Protein AF-A0A255T7M4-F1 (afdb_monomer_lite)

Structure (mmCIF, N/CA/C/O backbone):
data_AF-A0A255T7M4-F1
#
_entry.id   AF-A0A255T7M4-F1
#
loop_
_atom_site.group_PDB
_atom_site.id
_atom_site.type_symbol
_atom_site.label_atom_id
_atom_site.label_alt_id
_atom_site.label_comp_id
_atom_site.label_asym_id
_atom_site.label_entity_id
_atom_site.label_seq_id
_atom_site.pdbx_PDB_ins_code
_atom_site.Cartn_x
_atom_site.Cartn_y
_atom_site.Cartn_z
_atom_site.occupancy
_atom_site.B_iso_or_equiv
_atom_site.auth_seq_id
_atom_site.auth_comp_id
_atom_site.auth_asym_id
_atom_site.auth_atom_id
_atom_site.pdbx_PDB_model_num
ATOM 1 N N . MET A 1 1 ? -16.820 16.181 -3.218 1.00 50.41 1 MET A N 1
ATOM 2 C CA . MET A 1 1 ? -17.343 14.934 -2.614 1.00 50.41 1 MET A CA 1
ATOM 3 C C . MET A 1 1 ? -17.468 13.888 -3.712 1.00 50.41 1 MET A C 1
ATOM 5 O O . MET A 1 1 ? -17.887 14.249 -4.807 1.00 50.41 1 MET A O 1
ATOM 9 N N . ALA A 1 2 ? -17.030 12.648 -3.478 1.00 64.31 2 ALA A N 1
ATOM 10 C CA . ALA A 1 2 ? -17.115 11.577 -4.475 1.00 64.31 2 ALA A CA 1
ATOM 11 C C . ALA A 1 2 ? -18.588 11.270 -4.809 1.00 64.31 2 ALA A C 1
ATOM 13 O O . ALA A 1 2 ? -19.432 11.271 -3.914 1.00 64.31 2 ALA A O 1
ATOM 14 N N . ARG A 1 3 ? -18.911 11.051 -6.093 1.00 60.34 3 ARG A N 1
ATOM 15 C CA . ARG A 1 3 ? -20.282 10.714 -6.512 1.00 60.34 3 ARG A CA 1
ATOM 16 C C . ARG A 1 3 ? -20.623 9.295 -6.029 1.00 60.34 3 ARG A C 1
ATOM 18 O O . ARG A 1 3 ? -19.800 8.403 -6.233 1.00 60.34 3 ARG A O 1
ATOM 25 N N . PRO A 1 4 ? -21.805 9.064 -5.434 1.00 67.44 4 PRO A N 1
ATOM 26 C CA . PRO A 1 4 ? -22.207 7.727 -5.016 1.00 67.44 4 PRO A CA 1
ATOM 27 C C . PRO A 1 4 ? -22.369 6.816 -6.240 1.00 67.44 4 PRO A C 1
ATOM 29 O O . PRO A 1 4 ? -22.981 7.194 -7.242 1.00 67.44 4 PRO A O 1
ATOM 32 N N . ILE A 1 5 ? -21.792 5.619 -6.170 1.00 75.56 5 ILE A N 1
ATOM 33 C CA . ILE A 1 5 ? -21.919 4.588 -7.204 1.00 75.56 5 ILE A CA 1
ATOM 34 C C . ILE A 1 5 ? -23.333 4.002 -7.084 1.00 75.56 5 ILE A C 1
ATOM 36 O O . ILE A 1 5 ? -23.738 3.581 -6.004 1.00 75.56 5 ILE 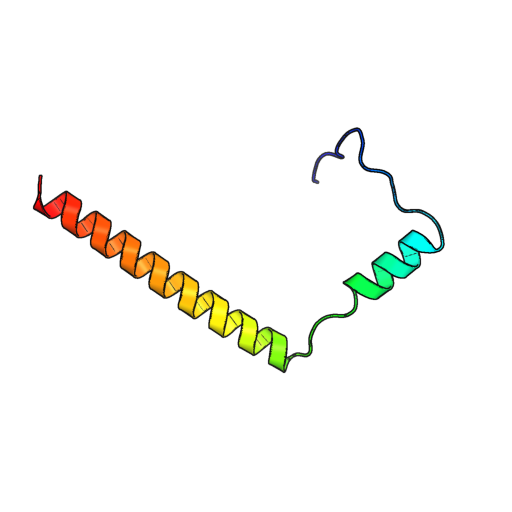A O 1
ATOM 40 N N . ARG A 1 6 ? -24.091 3.991 -8.192 1.00 65.44 6 ARG A N 1
ATOM 41 C CA . ARG A 1 6 ? -25.548 3.723 -8.239 1.00 65.44 6 ARG A CA 1
ATOM 42 C C . ARG A 1 6 ? -26.017 2.425 -7.557 1.00 65.44 6 ARG A C 1
ATOM 44 O O . ARG A 1 6 ? -27.193 2.347 -7.232 1.00 65.44 6 ARG A O 1
ATOM 51 N N . ASN A 1 7 ? -25.127 1.457 -7.329 1.00 66.06 7 ASN A N 1
ATOM 52 C CA . ASN A 1 7 ? -25.456 0.117 -6.834 1.00 66.06 7 ASN A CA 1
ATOM 53 C C . ASN A 1 7 ? -24.599 -0.326 -5.639 1.00 66.06 7 ASN A C 1
ATOM 55 O O . ASN A 1 7 ? -24.499 -1.524 -5.386 1.00 66.06 7 ASN A O 1
ATOM 59 N N . THR A 1 8 ? -23.933 0.586 -4.927 1.00 65.88 8 THR A N 1
ATOM 60 C CA . THR A 1 8 ? -23.188 0.172 -3.732 1.00 65.88 8 THR A CA 1
ATOM 61 C C . THR A 1 8 ? -24.178 -0.057 -2.592 1.00 65.88 8 THR A C 1
ATOM 63 O O . THR A 1 8 ? -24.832 0.905 -2.181 1.00 65.88 8 THR A O 1
ATOM 66 N N . PRO A 1 9 ? -24.329 -1.292 -2.079 1.00 69.00 9 PRO A N 1
ATOM 67 C CA . PRO A 1 9 ? -25.164 -1.527 -0.913 1.00 69.00 9 PRO A CA 1
ATOM 68 C C . PRO A 1 9 ? -24.617 -0.712 0.259 1.00 69.00 9 PRO A C 1
ATOM 70 O O . PRO A 1 9 ? -23.426 -0.768 0.571 1.00 69.00 9 PRO A O 1
ATOM 73 N N . ILE A 1 10 ? -25.487 0.085 0.876 1.00 73.06 10 ILE A N 1
ATOM 74 C CA . ILE A 1 10 ? -25.129 0.839 2.072 1.00 73.06 10 ILE A CA 1
ATOM 75 C C . ILE A 1 10 ? -25.108 -0.165 3.224 1.00 73.06 10 ILE A C 1
ATOM 77 O O . ILE A 1 10 ? -26.139 -0.753 3.547 1.00 73.06 10 ILE A O 1
ATOM 81 N N . LEU A 1 11 ? -23.930 -0.387 3.810 1.00 77.50 11 LEU A N 1
ATOM 82 C CA . LEU A 1 11 ? -23.797 -1.145 5.052 1.00 77.50 11 LEU A CA 1
ATOM 83 C C . LEU A 1 11 ? -24.564 -0.397 6.148 1.00 77.50 11 LEU A C 1
ATOM 85 O O . LEU A 1 11 ? -24.310 0.782 6.384 1.00 77.50 11 LEU A O 1
ATOM 89 N N . MET A 1 12 ? -25.505 -1.081 6.798 1.00 81.00 12 MET A N 1
ATOM 90 C CA . MET A 1 12 ? -26.332 -0.540 7.879 1.00 81.00 12 MET A CA 1
ATOM 91 C C . MET A 1 12 ? -26.317 -1.492 9.079 1.00 81.00 12 MET A C 1
ATOM 93 O O . MET A 1 12 ? -26.107 -2.695 8.922 1.00 81.00 12 MET A O 1
ATOM 97 N N . GLY A 1 13 ? -26.591 -0.963 10.273 1.00 84.38 13 GLY A N 1
ATOM 98 C CA . GLY A 1 13 ? -26.709 -1.760 11.497 1.00 84.38 13 GLY A CA 1
ATOM 99 C C . GLY A 1 13 ? -25.395 -2.430 11.910 1.00 84.38 13 GLY A C 1
ATOM 100 O O . GLY A 1 13 ? -24.314 -1.896 11.672 1.00 84.38 13 GLY A O 1
ATOM 101 N N . SER A 1 14 ? -25.483 -3.620 12.505 1.00 85.06 14 SER A N 1
ATOM 102 C CA . SER A 1 14 ? -24.335 -4.312 13.108 1.00 85.06 14 SER A CA 1
ATOM 103 C C . SER A 1 14 ? -23.181 -4.583 12.141 1.00 85.06 14 SER A C 1
ATOM 105 O O . SER A 1 14 ? -22.025 -4.584 12.554 1.00 85.06 14 SER A O 1
ATOM 107 N N . ASP A 1 15 ? -23.470 -4.808 10.857 1.00 81.25 15 ASP A N 1
ATOM 108 C CA . ASP A 1 15 ? -22.428 -5.023 9.850 1.00 81.25 15 ASP A CA 1
ATOM 109 C C . ASP A 1 15 ? -21.675 -3.728 9.515 1.00 81.25 15 ASP A C 1
ATOM 111 O O . ASP A 1 15 ? -20.472 -3.772 9.258 1.00 81.25 15 ASP A O 1
ATOM 115 N N . ALA A 1 16 ? -22.348 -2.572 9.572 1.00 86.56 16 ALA A N 1
ATOM 116 C CA . ALA A 1 16 ? -21.690 -1.274 9.436 1.00 86.56 16 ALA A CA 1
ATOM 117 C C . ALA A 1 16 ? -20.770 -1.000 10.627 1.00 86.56 16 ALA A C 1
ATOM 119 O O . ALA A 1 16 ? -19.633 -0.576 10.436 1.00 86.56 16 ALA A O 1
ATOM 120 N N . ASP A 1 17 ? -21.234 -1.303 11.840 1.00 86.38 17 ASP A N 1
ATOM 121 C CA . ASP A 1 17 ? -20.446 -1.126 13.060 1.00 86.38 17 ASP A CA 1
ATOM 122 C C . ASP A 1 17 ? -19.220 -2.044 13.073 1.00 86.38 17 ASP A C 1
ATOM 124 O O . ASP A 1 17 ? -18.117 -1.593 13.386 1.00 86.38 17 ASP A O 1
ATOM 128 N N . ARG A 1 18 ? -19.381 -3.310 12.661 1.00 85.69 18 ARG A N 1
ATOM 129 C CA . ARG A 1 18 ? -18.264 -4.256 12.524 1.00 85.69 18 ARG A CA 1
ATOM 130 C C . ARG A 1 18 ? -17.238 -3.751 11.516 1.00 85.69 18 ARG A C 1
ATOM 132 O O . ARG A 1 18 ? -16.050 -3.704 11.821 1.00 85.69 18 ARG A O 1
ATOM 139 N N . PHE A 1 19 ? -17.698 -3.318 10.345 1.00 84.19 19 PHE A N 1
ATOM 140 C CA . PHE A 1 19 ? -16.818 -2.770 9.319 1.00 84.19 19 PHE A CA 1
ATOM 141 C C . PHE A 1 19 ? -16.081 -1.521 9.820 1.00 84.19 19 PHE A C 1
ATOM 143 O O . PHE A 1 19 ? -14.874 -1.399 9.636 1.00 84.19 19 PHE A O 1
ATOM 150 N N . LEU A 1 20 ? -16.777 -0.614 10.514 1.00 84.19 20 LEU A N 1
ATOM 151 C CA . LEU A 1 20 ? -16.171 0.574 11.118 1.00 84.19 20 LEU A CA 1
ATOM 152 C C . LEU A 1 20 ? -15.113 0.216 12.167 1.00 84.19 20 LEU A C 1
ATOM 154 O O . LEU A 1 20 ? -14.076 0.873 12.232 1.00 84.19 20 LEU A O 1
ATOM 158 N N . GLN A 1 21 ? -15.347 -0.807 12.986 1.00 87.06 21 GLN A N 1
ATOM 159 C CA . GLN A 1 21 ? -14.355 -1.278 13.953 1.00 87.06 21 GLN A CA 1
ATOM 160 C C . GLN A 1 21 ? -13.118 -1.831 13.247 1.00 87.06 21 GLN A C 1
ATOM 162 O O . GLN A 1 21 ? -12.007 -1.441 13.589 1.00 87.06 21 GLN A O 1
ATOM 167 N N . GLU A 1 22 ? -13.306 -2.664 12.225 1.00 84.25 22 GLU A N 1
ATOM 168 C CA . GLU A 1 22 ? -12.211 -3.261 11.458 1.00 84.25 22 GLU A CA 1
ATOM 169 C C . GLU A 1 22 ? -11.352 -2.202 10.748 1.00 84.25 22 GLU A C 1
ATOM 171 O O . GLU A 1 22 ? -10.128 -2.240 10.864 1.00 84.25 22 GLU A O 1
ATOM 176 N N . ILE A 1 23 ? -11.955 -1.209 10.079 1.00 82.12 23 ILE A N 1
ATOM 177 C CA . ILE A 1 23 ? -11.181 -0.165 9.376 1.00 82.12 23 ILE A CA 1
ATOM 178 C C . ILE A 1 23 ? -10.458 0.799 10.325 1.00 82.12 23 ILE A C 1
ATOM 180 O O . ILE A 1 23 ? -9.471 1.423 9.937 1.00 82.12 23 ILE A O 1
ATOM 184 N N . ASN A 1 24 ? -10.961 0.958 11.552 1.00 81.06 24 ASN A N 1
ATOM 185 C CA . ASN A 1 24 ? -10.350 1.829 12.555 1.00 81.06 24 ASN A CA 1
ATOM 186 C C . ASN A 1 24 ? -9.160 1.166 13.256 1.00 81.06 24 ASN A C 1
ATOM 188 O O . ASN A 1 24 ? -8.388 1.856 13.929 1.00 81.06 24 ASN A O 1
ATOM 192 N N . ILE A 1 25 ? -8.976 -0.147 13.087 1.00 86.62 25 ILE A N 1
ATOM 193 C CA . ILE A 1 25 ? -7.775 -0.840 13.542 1.00 86.62 25 ILE A CA 1
ATOM 194 C C . ILE A 1 25 ? -6.641 -0.472 12.587 1.00 86.62 25 ILE A C 1
ATOM 196 O O . ILE A 1 25 ? -6.413 -1.086 11.546 1.00 86.62 25 ILE A O 1
ATOM 200 N N . LEU A 1 26 ? -5.930 0.591 12.947 1.00 80.56 26 LEU A N 1
ATOM 201 C CA . LEU A 1 26 ? -4.721 0.991 12.250 1.00 80.56 26 LEU A CA 1
ATOM 202 C C . LEU A 1 26 ? -3.546 0.110 12.697 1.00 80.56 26 LEU A C 1
ATOM 204 O O . LEU A 1 26 ? -3.444 -0.202 13.887 1.00 80.56 26 LEU A O 1
ATOM 208 N N . PRO A 1 27 ? -2.612 -0.218 11.783 1.00 86.38 27 PRO A N 1
ATOM 209 C CA . PRO A 1 27 ? -1.353 -0.841 12.160 1.00 86.38 27 PRO A CA 1
ATOM 210 C C . PRO A 1 27 ? -0.609 0.024 13.177 1.00 86.38 27 PRO A C 1
ATOM 212 O O . PRO A 1 27 ? -0.792 1.252 13.250 1.00 86.38 27 PRO A O 1
ATOM 215 N N . THR A 1 28 ? 0.272 -0.608 13.941 1.00 93.06 28 THR A N 1
ATOM 216 C CA . THR A 1 28 ? 1.091 0.093 14.930 1.00 93.06 28 THR A CA 1
ATOM 217 C C . THR A 1 28 ? 1.903 1.218 14.280 1.00 93.06 28 THR A C 1
ATOM 219 O O . THR A 1 28 ? 2.134 1.262 13.067 1.00 93.06 28 THR A O 1
ATOM 222 N N . LYS A 1 29 ? 2.352 2.190 15.083 1.00 92.38 29 LYS A N 1
ATOM 223 C CA . LYS A 1 29 ? 3.188 3.291 14.573 1.00 92.38 29 LYS A CA 1
ATOM 224 C C . LYS A 1 29 ? 4.428 2.762 13.841 1.00 92.38 29 LYS A C 1
ATOM 226 O O . LYS A 1 29 ? 4.780 3.313 12.804 1.00 92.38 29 LYS A O 1
ATOM 231 N N . GLU A 1 30 ? 5.039 1.703 14.360 1.00 94.94 30 GLU A N 1
ATOM 232 C CA . GLU A 1 30 ? 6.231 1.068 13.795 1.00 94.94 30 GLU A CA 1
ATOM 233 C C . GLU A 1 30 ? 5.946 0.426 12.435 1.00 94.94 30 GLU A C 1
ATOM 235 O O . GLU A 1 30 ? 6.651 0.706 11.467 1.00 94.94 30 GLU A O 1
ATOM 240 N N . GLU A 1 31 ? 4.865 -0.348 12.318 1.00 93.62 31 GLU A N 1
ATOM 241 C CA . GLU A 1 31 ? 4.449 -0.951 11.045 1.00 93.62 31 GLU A CA 1
ATOM 242 C C . GLU A 1 31 ? 4.128 0.108 9.989 1.00 93.62 31 GLU A C 1
ATOM 244 O O . GLU A 1 31 ? 4.506 -0.038 8.827 1.00 93.62 31 GLU A O 1
ATOM 249 N N . ARG A 1 32 ? 3.492 1.215 10.392 1.00 92.38 32 ARG A N 1
ATOM 250 C CA . ARG A 1 32 ? 3.205 2.329 9.478 1.00 92.38 32 ARG A CA 1
ATOM 251 C C . ARG A 1 32 ? 4.467 3.034 8.988 1.00 92.38 32 ARG A C 1
ATOM 253 O O . ARG A 1 32 ? 4.492 3.461 7.838 1.00 92.38 32 ARG A O 1
ATOM 260 N N . ILE A 1 33 ? 5.487 3.186 9.836 1.00 96.00 33 ILE A N 1
ATOM 261 C CA . ILE A 1 33 ? 6.780 3.760 9.428 1.00 96.00 33 ILE A CA 1
ATOM 262 C C . ILE A 1 33 ? 7.472 2.812 8.447 1.00 96.00 33 ILE A C 1
ATOM 264 O O . ILE A 1 33 ? 7.804 3.226 7.343 1.00 96.00 33 ILE A O 1
ATOM 268 N N . LYS A 1 34 ? 7.568 1.524 8.793 1.00 96.94 34 LYS A N 1
ATOM 269 C CA . LYS A 1 34 ? 8.174 0.501 7.932 1.00 96.94 34 LYS A CA 1
ATOM 270 C C . LYS A 1 34 ? 7.522 0.441 6.549 1.00 96.94 34 LYS A C 1
ATOM 272 O O . LYS A 1 34 ? 8.210 0.316 5.538 1.00 96.94 34 LYS A O 1
ATOM 277 N N . GLU A 1 35 ? 6.195 0.532 6.499 1.00 95.38 35 GLU A N 1
ATOM 278 C CA . GLU A 1 35 ? 5.463 0.520 5.235 1.00 95.38 35 GLU A CA 1
ATOM 279 C C . GLU A 1 35 ? 5.698 1.795 4.415 1.00 95.38 35 GLU A C 1
ATOM 281 O O . GLU A 1 35 ? 5.840 1.720 3.195 1.00 95.38 35 GLU A O 1
ATOM 286 N N . ARG A 1 36 ? 5.812 2.963 5.063 1.00 95.88 36 ARG A N 1
ATOM 287 C CA . ARG A 1 36 ? 6.193 4.208 4.377 1.00 95.88 36 ARG A CA 1
ATOM 288 C C . ARG A 1 36 ? 7.578 4.104 3.754 1.00 95.88 36 ARG A C 1
ATOM 290 O O . ARG A 1 36 ? 7.708 4.403 2.570 1.00 95.88 36 ARG A O 1
ATOM 297 N N . ASP A 1 37 ? 8.559 3.612 4.504 1.00 97.56 37 ASP A N 1
ATOM 298 C CA . ASP A 1 37 ? 9.931 3.454 4.014 1.00 97.56 37 ASP A CA 1
ATOM 299 C C . ASP A 1 37 ? 9.974 2.507 2.800 1.00 97.56 37 ASP A C 1
ATOM 301 O O . ASP A 1 37 ? 10.641 2.774 1.797 1.00 97.56 37 ASP A O 1
ATOM 305 N N . ARG A 1 38 ? 9.191 1.417 2.839 1.00 97.94 38 ARG A N 1
ATOM 306 C CA . ARG A 1 38 ? 9.043 0.475 1.716 1.00 97.94 38 ARG A CA 1
ATOM 307 C C . ARG A 1 38 ? 8.453 1.146 0.472 1.00 97.94 38 ARG A C 1
ATOM 309 O O . ARG A 1 38 ? 8.928 0.905 -0.645 1.00 97.94 38 ARG A O 1
ATOM 316 N N . ILE A 1 39 ? 7.405 1.950 0.648 1.00 96.69 39 ILE A N 1
ATOM 317 C CA . ILE A 1 39 ? 6.751 2.683 -0.445 1.00 96.69 39 ILE A CA 1
ATOM 318 C C . ILE A 1 39 ? 7.717 3.702 -1.053 1.00 96.69 39 ILE A C 1
ATOM 320 O O . ILE A 1 39 ? 7.835 3.764 -2.276 1.00 96.69 39 ILE A O 1
ATOM 324 N N . GLU A 1 40 ? 8.438 4.455 -0.224 1.00 97.69 40 GLU A N 1
ATOM 325 C CA . GLU A 1 40 ? 9.404 5.458 -0.675 1.00 97.69 40 GLU A CA 1
ATOM 326 C C . GLU A 1 40 ? 10.543 4.824 -1.481 1.00 97.69 40 GLU A C 1
ATOM 328 O O . GLU A 1 40 ? 10.840 5.266 -2.594 1.00 97.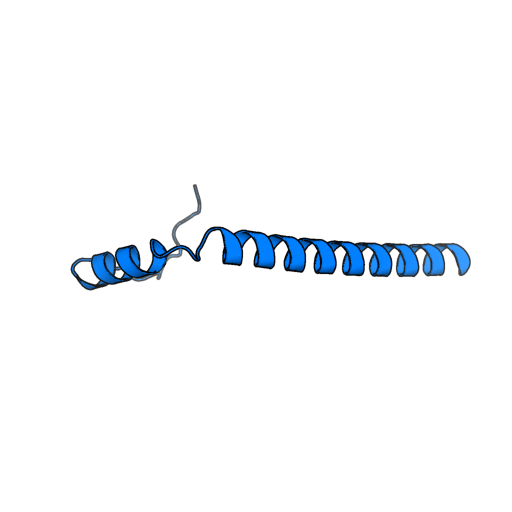69 40 GLU A O 1
ATOM 333 N N . ALA A 1 41 ? 11.104 3.715 -0.991 1.00 97.88 41 ALA A N 1
ATOM 334 C CA . ALA A 1 41 ? 12.116 2.960 -1.724 1.00 97.88 41 ALA A CA 1
ATOM 335 C C . ALA A 1 41 ? 11.598 2.486 -3.095 1.00 97.88 41 ALA A C 1
ATOM 337 O O . ALA A 1 41 ? 12.289 2.620 -4.108 1.00 97.88 41 ALA A O 1
ATOM 338 N N . SER A 1 42 ? 10.362 1.979 -3.143 1.00 96.88 42 SER A N 1
ATOM 339 C CA . SER A 1 42 ? 9.732 1.520 -4.388 1.00 96.88 42 SER A CA 1
ATOM 340 C C . SER A 1 42 ? 9.503 2.676 -5.371 1.00 96.88 42 SER A C 1
ATOM 342 O O . SER A 1 42 ? 9.775 2.546 -6.567 1.00 96.88 42 SER A O 1
ATOM 344 N N . ALA A 1 43 ? 9.052 3.830 -4.875 1.00 97.06 43 ALA A N 1
ATOM 345 C CA . ALA 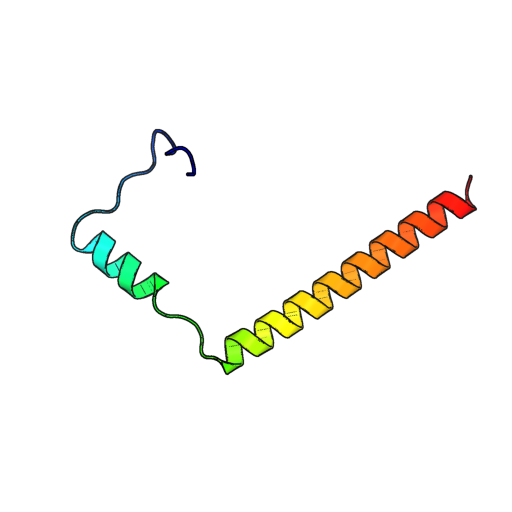A 1 43 ? 8.843 5.029 -5.681 1.00 97.06 43 ALA A CA 1
ATOM 346 C C . ALA A 1 43 ? 10.161 5.550 -6.272 1.00 97.06 43 ALA A C 1
ATOM 348 O O . ALA A 1 43 ? 10.222 5.873 -7.461 1.00 97.06 43 ALA A O 1
ATOM 349 N N . GLN A 1 44 ? 11.235 5.561 -5.479 1.00 97.31 44 GLN A N 1
ATOM 350 C CA . GLN A 1 44 ? 12.551 5.989 -5.945 1.00 97.31 44 GLN A CA 1
ATOM 351 C C . GLN A 1 44 ? 13.110 5.054 -7.027 1.00 97.31 44 GLN A C 1
ATOM 353 O O . GLN A 1 44 ? 13.666 5.518 -8.026 1.00 97.31 44 GLN A O 1
ATOM 358 N N . GLN A 1 45 ? 12.935 3.739 -6.865 1.00 96.81 45 GLN A N 1
ATOM 359 C CA . GLN A 1 45 ? 13.323 2.756 -7.882 1.00 96.81 45 GLN A CA 1
ATOM 360 C C . GLN A 1 45 ? 12.575 2.979 -9.199 1.00 96.81 45 GLN A C 1
ATOM 362 O O . GLN A 1 45 ? 13.191 2.985 -10.267 1.00 96.81 45 GLN A O 1
ATOM 367 N N . PHE A 1 46 ? 11.264 3.215 -9.126 1.00 96.94 46 PHE A N 1
ATOM 368 C CA . PHE A 1 46 ? 10.450 3.503 -10.302 1.00 96.94 46 PHE A CA 1
ATOM 369 C C . PHE A 1 46 ? 10.884 4.798 -10.999 1.00 96.94 46 PHE A C 1
ATOM 371 O O . PHE A 1 46 ? 11.070 4.81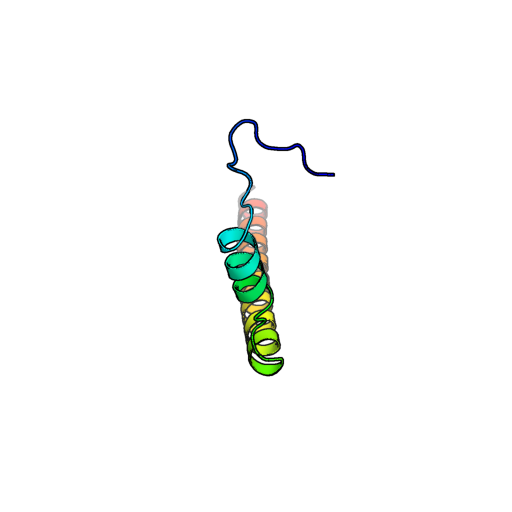0 -12.216 1.00 96.94 46 PHE A O 1
ATOM 378 N N . LEU A 1 47 ? 11.117 5.871 -10.240 1.00 96.31 47 LEU A N 1
ATOM 379 C CA . LEU A 1 47 ? 11.589 7.139 -10.792 1.00 96.31 47 LEU A CA 1
ATOM 380 C C . LEU A 1 47 ? 12.919 6.962 -11.537 1.00 96.31 47 LEU A C 1
ATOM 382 O O . LEU A 1 47 ? 13.065 7.428 -12.666 1.00 96.31 47 LEU A O 1
ATOM 386 N N . ASN A 1 48 ? 13.866 6.237 -10.938 1.00 95.75 48 ASN A N 1
ATOM 387 C CA . ASN A 1 48 ? 15.154 5.945 -11.565 1.00 95.75 48 ASN A CA 1
ATOM 388 C C . ASN A 1 48 ? 14.987 5.155 -12.872 1.00 95.75 48 ASN A C 1
ATOM 390 O O . ASN A 1 48 ? 15.654 5.457 -13.862 1.00 95.75 48 ASN A O 1
ATOM 394 N N . LEU A 1 49 ? 14.081 4.173 -12.901 1.00 95.88 49 LEU A N 1
ATOM 395 C CA . LEU A 1 49 ? 13.769 3.411 -14.110 1.00 95.88 49 LEU A CA 1
ATOM 396 C C . LEU A 1 49 ? 13.240 4.326 -15.223 1.00 95.88 49 LEU A C 1
ATOM 398 O O . LEU A 1 49 ? 13.749 4.282 -16.342 1.00 95.88 49 LEU A O 1
ATOM 402 N N . VAL A 1 50 ? 12.267 5.183 -14.909 1.00 95.62 50 VAL A N 1
ATOM 403 C CA . VAL A 1 50 ? 11.674 6.122 -15.874 1.00 95.62 50 VAL A CA 1
ATOM 404 C C . VAL A 1 50 ? 12.718 7.105 -16.403 1.00 95.62 50 VAL A C 1
ATOM 406 O O . VAL A 1 50 ? 12.803 7.317 -17.612 1.00 95.62 50 VAL A O 1
ATOM 409 N N . LEU A 1 51 ? 13.559 7.662 -15.528 1.00 94.56 51 LEU A N 1
ATOM 410 C CA . LEU A 1 51 ? 14.643 8.562 -15.930 1.00 94.56 51 LEU A CA 1
ATOM 411 C C . LEU A 1 51 ? 15.643 7.870 -16.864 1.00 94.56 51 LEU A C 1
ATOM 413 O O . LEU A 1 51 ? 16.075 8.464 -17.850 1.00 94.56 51 LEU A O 1
ATOM 417 N N . ASN A 1 52 ? 15.989 6.612 -16.586 1.00 92.94 52 ASN A N 1
ATOM 418 C CA . ASN A 1 52 ? 16.891 5.837 -17.436 1.00 92.94 52 ASN A CA 1
ATOM 419 C C . ASN A 1 52 ? 16.277 5.522 -18.805 1.00 92.94 52 ASN A C 1
ATOM 421 O O . ASN A 1 52 ? 16.981 5.575 -19.813 1.00 92.94 52 ASN A O 1
ATOM 425 N N . ILE A 1 53 ? 14.976 5.223 -18.856 1.00 93.12 53 ILE A N 1
ATOM 426 C CA . ILE A 1 53 ? 14.251 5.027 -20.118 1.00 93.12 53 ILE A CA 1
ATOM 427 C C . ILE A 1 53 ? 14.255 6.323 -20.932 1.00 93.12 53 ILE A C 1
ATOM 429 O O . ILE A 1 53 ? 14.607 6.295 -22.109 1.00 93.12 53 ILE A O 1
ATOM 433 N N . LYS A 1 54 ? 13.944 7.459 -20.298 1.00 90.81 54 LYS A N 1
ATOM 434 C CA . LYS A 1 54 ? 13.914 8.763 -20.969 1.00 90.81 54 LYS A CA 1
ATOM 435 C C . LYS A 1 54 ? 15.278 9.139 -21.556 1.00 90.81 54 LYS A C 1
ATOM 437 O O . LYS A 1 54 ? 15.366 9.464 -22.732 1.00 90.81 54 LYS A O 1
ATOM 442 N N . LYS A 1 55 ? 16.352 8.992 -20.772 1.00 88.81 55 LYS A N 1
ATOM 443 C CA . LYS A 1 55 ? 17.729 9.235 -21.240 1.00 88.81 55 LYS A CA 1
ATOM 444 C C . LYS A 1 55 ? 18.118 8.355 -22.428 1.00 88.81 55 LYS A C 1
ATOM 446 O O . LYS A 1 55 ? 18.869 8.790 -23.288 1.00 88.81 55 LYS A O 1
ATOM 451 N N . ARG A 1 56 ? 17.643 7.106 -22.467 1.00 86.12 56 ARG A N 1
ATOM 452 C CA . ARG A 1 56 ? 17.887 6.204 -23.601 1.00 86.12 56 ARG A CA 1
ATOM 453 C C . ARG A 1 56 ? 17.143 6.638 -24.859 1.00 86.12 56 ARG A C 1
ATOM 455 O O . ARG A 1 56 ? 17.714 6.522 -25.931 1.00 86.12 56 ARG A O 1
ATOM 462 N N . GLN A 1 57 ? 15.910 7.128 -24.731 1.00 84.56 57 GLN A N 1
ATOM 463 C CA . GLN A 1 57 ? 15.157 7.669 -25.867 1.00 84.56 57 GLN A CA 1
ATOM 464 C C . GLN A 1 57 ? 15.850 8.907 -26.444 1.00 84.56 57 GLN A C 1
ATOM 466 O O . GLN A 1 57 ? 16.119 8.939 -27.636 1.00 84.56 57 GLN A O 1
ATOM 471 N N . GLU A 1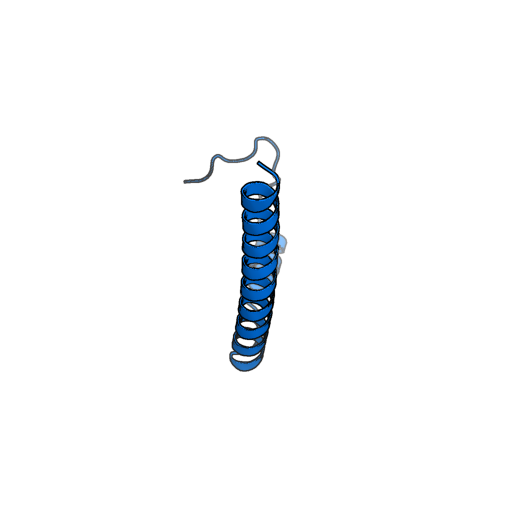 58 ? 16.252 9.847 -25.584 1.00 82.56 58 GLU A N 1
ATOM 472 C CA . GLU A 1 58 ? 16.972 11.071 -25.977 1.00 82.56 58 GLU A CA 1
ATOM 473 C C . GLU A 1 58 ? 18.350 10.799 -26.617 1.00 82.56 58 GLU A C 1
ATOM 475 O O . GLU A 1 58 ? 18.872 11.654 -27.316 1.00 82.56 58 GLU A O 1
ATOM 480 N N . ALA A 1 59 ? 18.964 9.635 -26.370 1.00 73.56 59 ALA A N 1
ATOM 481 C CA . ALA A 1 59 ? 20.255 9.252 -26.951 1.00 73.56 59 ALA A CA 1
ATOM 482 C C . ALA A 1 59 ? 20.139 8.460 -28.270 1.00 73.56 59 ALA A C 1
ATOM 484 O O . ALA A 1 59 ? 21.158 8.193 -28.909 1.00 73.56 59 ALA A O 1
ATOM 485 N N . CYS A 1 60 ? 18.933 8.014 -28.631 1.00 65.56 60 CYS A N 1
ATOM 486 C CA . CYS A 1 60 ? 18.660 7.283 -29.870 1.00 65.56 60 CYS A CA 1
ATO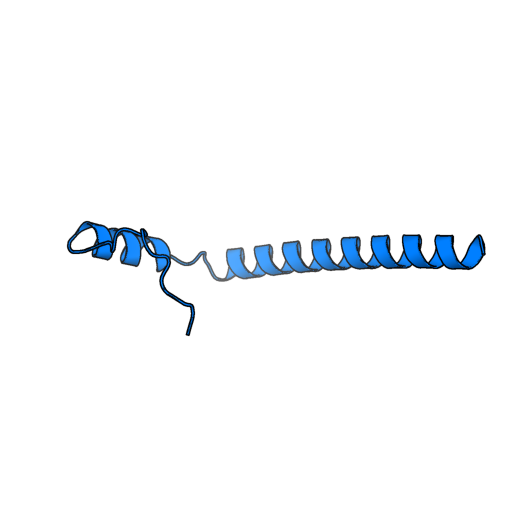M 487 C C . CYS A 1 60 ? 17.993 8.151 -30.953 1.00 65.56 60 CYS A C 1
ATOM 489 O O . CYS A 1 60 ? 17.914 7.696 -32.094 1.00 65.56 60 CYS A O 1
ATOM 491 N N . GLU A 1 61 ? 17.523 9.349 -30.597 1.00 54.00 61 GLU A N 1
ATOM 492 C CA . GLU A 1 61 ? 17.083 10.421 -31.507 1.00 54.00 61 GLU A CA 1
ATOM 493 C C . GLU A 1 61 ? 18.243 11.373 -31.836 1.00 54.00 61 GLU A C 1
ATOM 495 O O . GLU A 1 61 ? 18.295 11.840 -32.997 1.00 54.00 61 GLU A O 1
#

Foldseek 3Di:
DDDDDPDDDDDDDPRVVVVVVVVPPDDDPVVVVVVVVVVVVVVVVVVVVVVVVVVVVVVVD

Secondary structure (DSSP, 8-state):
-PPPPTT-----THHHHHHHHHHH-PPPHHHHHHHHHHHHHHHHHHHHHHHHHHHHHHTT-

pLDDT: mean 85.17, std 12.04, range [50.41, 97.94]

Radius of gyration: 21.15 Å; chains: 1; bounding box: 47×20×46 Å

Sequence (61 aa):
MARPIRNTPILMGSDADRFLQEINILPTKEERIKERDRIEASAQQFLNLVLNIKKRQEACE